Protein AF-A0A9X0TLY1-F1 (afdb_monomer_lite)

Radius of gyration: 18.21 Å; chains: 1; bounding box: 38×37×48 Å

Organism: NCBI:txid74706

Foldseek 3Di:
DQFDQCVVPACVDPCNVQQPDDADPVNVVVDDPQVVLDGDDPPPDDFFWDKDFAAKDQLLVLVVLVCVLQVDDDDPVVVVVVVPDPSRGDMGGQKIWIAGSRRHTPLVGIDGDVRVVCSVQCNPPNNVSDDPVSVVVVSVVVSVVVD

InterPro domains:
  IPR006530 YD repeat [TIGR01643] (4-31)

Structure (mmCIF, N/CA/C/O backbone):
data_AF-A0A9X0TLY1-F1
#
_entry.id   AF-A0A9X0TLY1-F1
#
loop_
_atom_site.group_PDB
_atom_site.id
_atom_site.type_symbol
_atom_site.label_atom_id
_atom_site.label_alt_id
_atom_site.label_comp_id
_atom_site.label_asym_id
_atom_site.label_entity_id
_atom_site.label_seq_id
_atom_site.pdbx_PDB_ins_code
_atom_site.Cartn_x
_atom_site.Cartn_y
_atom_site.Cartn_z
_atom_site.occupancy
_atom_site.B_iso_or_equiv
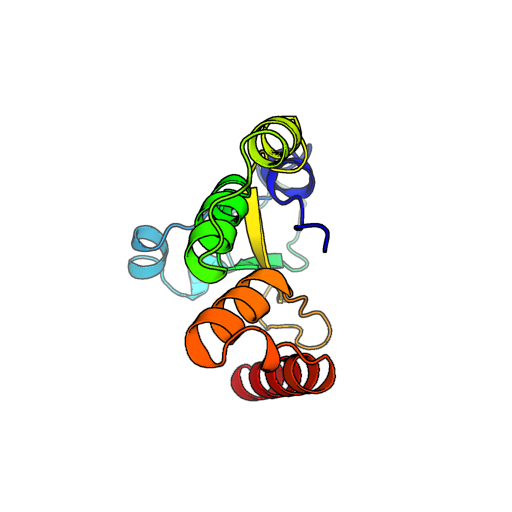_atom_site.auth_seq_id
_atom_site.auth_comp_id
_atom_site.auth_asym_id
_atom_site.auth_atom_id
_atom_site.pdbx_PDB_model_num
ATOM 1 N N . PHE A 1 1 ? -0.391 6.648 -15.771 1.00 58.59 1 PHE A N 1
ATOM 2 C CA . PHE A 1 1 ? -0.671 6.094 -14.432 1.00 58.59 1 PHE A CA 1
ATOM 3 C C . PHE A 1 1 ? -0.516 7.221 -13.434 1.00 58.59 1 PHE A C 1
ATOM 5 O O . PHE A 1 1 ? 0.472 7.932 -13.539 1.00 58.59 1 PHE A O 1
ATOM 12 N N . ILE A 1 2 ? -1.471 7.398 -12.522 1.00 67.62 2 ILE A N 1
ATOM 13 C CA . ILE A 1 2 ? -1.371 8.385 -11.442 1.00 67.62 2 ILE A CA 1
ATOM 14 C C . ILE A 1 2 ? -1.138 7.585 -10.153 1.00 67.62 2 ILE A C 1
ATOM 16 O O . ILE A 1 2 ? -2.020 6.799 -9.795 1.00 67.62 2 ILE A O 1
ATOM 20 N N . PRO A 1 3 ? 0.035 7.697 -9.498 1.00 81.62 3 PRO A N 1
ATOM 21 C CA . PRO A 1 3 ? 0.267 7.063 -8.204 1.00 81.62 3 PRO A CA 1
ATOM 22 C C . PRO A 1 3 ? -0.800 7.482 -7.196 1.00 81.62 3 PRO A C 1
ATOM 24 O O . PRO A 1 3 ? -1.194 8.647 -7.159 1.00 81.62 3 PRO A O 1
ATOM 27 N N . TYR A 1 4 ? -1.258 6.544 -6.365 1.00 88.06 4 TYR A N 1
ATOM 28 C CA . TYR A 1 4 ? -2.189 6.882 -5.293 1.00 88.06 4 TYR A CA 1
ATOM 29 C C . TYR A 1 4 ? -1.517 7.867 -4.335 1.00 88.06 4 TYR A C 1
ATOM 31 O O . TYR A 1 4 ? -0.400 7.614 -3.874 1.00 88.06 4 TYR A O 1
ATOM 39 N N . ASP A 1 5 ? -2.175 8.985 -4.053 1.00 90.56 5 ASP A N 1
ATOM 40 C CA . ASP A 1 5 ? -1.630 10.018 -3.182 1.00 90.56 5 ASP A CA 1
ATOM 41 C C . ASP A 1 5 ? -1.859 9.669 -1.707 1.00 90.56 5 ASP A C 1
ATOM 43 O O . ASP A 1 5 ? -2.741 10.212 -1.046 1.00 90.56 5 ASP A O 1
ATOM 47 N N . LEU A 1 6 ? -1.080 8.708 -1.203 1.00 94.00 6 LEU A N 1
ATOM 48 C CA . LEU A 1 6 ? -1.198 8.229 0.174 1.00 94.00 6 LEU A CA 1
ATOM 49 C C . LEU A 1 6 ? -0.922 9.355 1.178 1.00 94.00 6 LEU A C 1
ATOM 51 O O . LEU A 1 6 ? -1.596 9.437 2.205 1.00 94.00 6 LEU A O 1
ATOM 55 N N . GLN A 1 7 ? 0.046 10.221 0.866 1.00 94.00 7 GLN A N 1
ATOM 56 C CA . GLN A 1 7 ? 0.417 11.357 1.706 1.00 94.00 7 GLN A CA 1
ATOM 57 C C . GLN A 1 7 ? -0.780 12.281 1.956 1.00 94.00 7 GLN A C 1
ATOM 59 O O . GLN A 1 7 ? -1.252 12.367 3.089 1.00 94.00 7 GLN A O 1
ATOM 64 N N . GLY A 1 8 ? -1.316 12.907 0.905 1.00 92.50 8 GLY A N 1
ATOM 65 C CA . GLY A 1 8 ? -2.391 13.887 1.042 1.00 92.50 8 GLY A CA 1
ATOM 66 C C . GLY A 1 8 ? -3.742 13.273 1.414 1.00 92.50 8 GLY A C 1
ATOM 67 O O . GLY A 1 8 ? -4.496 13.852 2.197 1.00 92.50 8 GLY A O 1
ATOM 68 N N . GLN A 1 9 ? -4.072 12.086 0.887 1.00 92.31 9 GLN A N 1
ATOM 69 C CA . GLN A 1 9 ? -5.404 11.497 1.092 1.00 92.31 9 GLN A CA 1
ATOM 70 C C . GLN A 1 9 ? -5.564 10.773 2.429 1.00 92.31 9 GLN A C 1
ATOM 72 O O . GLN A 1 9 ? -6.684 10.685 2.932 1.00 92.31 9 GLN A O 1
ATOM 77 N N . VAL A 1 10 ? -4.479 10.239 2.997 1.00 94.81 10 VAL A N 1
ATOM 78 C CA . VAL A 1 10 ? -4.545 9.388 4.196 1.00 94.81 10 VAL A CA 1
ATOM 79 C C . VAL A 1 10 ? -3.736 9.991 5.331 1.00 94.81 10 VAL A C 1
ATOM 81 O O . VAL A 1 10 ? -4.296 10.281 6.390 1.00 94.81 10 VAL A O 1
ATOM 84 N N . LEU A 1 11 ? -2.436 10.201 5.112 1.00 93.94 11 LEU A N 1
ATOM 85 C CA . LEU A 1 11 ? -1.502 10.585 6.176 1.00 93.94 11 LEU A CA 1
ATOM 86 C C . LEU A 1 11 ? -1.707 12.021 6.668 1.00 93.94 11 LEU A C 1
ATOM 88 O O . LEU A 1 11 ? -1.468 12.294 7.839 1.00 93.94 11 LEU A O 1
ATOM 92 N N . GLU A 1 12 ? -2.182 12.913 5.803 1.00 94.44 12 GLU A N 1
ATOM 93 C CA . GLU A 1 12 ? -2.474 14.320 6.118 1.00 94.44 12 GLU A CA 1
ATOM 94 C C . GLU A 1 12 ? -3.979 14.597 6.260 1.00 94.44 12 GLU A C 1
ATOM 96 O O . GLU A 1 12 ? -4.420 15.747 6.342 1.00 94.44 12 GLU A O 1
ATOM 101 N N . SER A 1 13 ? -4.798 13.542 6.298 1.00 93.12 13 SER A N 1
ATOM 102 C CA . SER A 1 13 ? -6.235 13.688 6.508 1.00 93.12 13 SER A CA 1
ATOM 103 C C . SER A 1 13 ? -6.535 14.291 7.889 1.00 93.12 13 SER A C 1
ATOM 105 O O . SER A 1 13 ? -5.793 14.110 8.852 1.00 93.12 13 SER A O 1
ATOM 107 N N . LYS A 1 14 ? -7.669 14.993 8.018 1.00 89.94 14 LYS A N 1
ATOM 108 C CA . LYS A 1 14 ? -8.057 15.694 9.263 1.00 89.94 14 LYS A CA 1
ATOM 109 C C . LYS A 1 14 ? -8.101 14.798 10.506 1.00 89.94 14 LYS A C 1
ATOM 111 O O . LYS A 1 14 ? -7.974 15.297 11.617 1.00 89.94 14 LYS A O 1
ATOM 116 N N . ASP A 1 15 ? -8.335 13.506 10.310 1.00 89.19 15 ASP A N 1
ATOM 117 C CA . ASP A 1 15 ? -8.479 12.508 11.365 1.00 89.19 15 ASP A CA 1
ATOM 118 C C . ASP A 1 15 ? -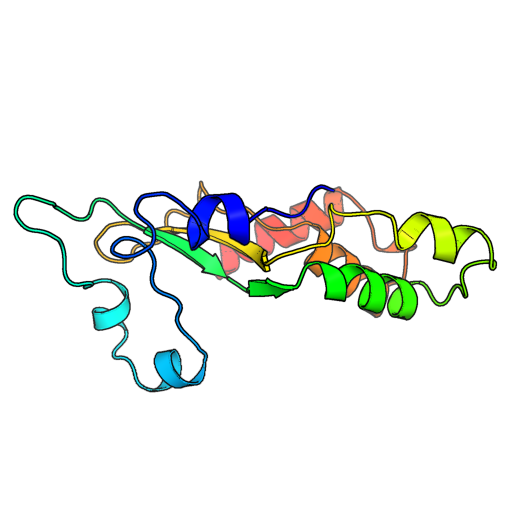7.243 11.597 11.490 1.00 89.19 15 ASP A C 1
ATOM 120 O O . ASP A 1 15 ? -7.272 10.635 12.266 1.00 89.19 15 ASP A O 1
ATOM 124 N N . ALA A 1 16 ? -6.165 11.864 10.740 1.00 90.62 16 ALA A N 1
ATOM 125 C CA . ALA A 1 16 ? -5.008 10.976 10.636 1.00 90.62 16 ALA A CA 1
ATOM 126 C C . ALA A 1 16 ? -4.386 10.645 12.000 1.00 90.62 16 ALA A C 1
ATOM 128 O O . ALA A 1 16 ? -4.082 9.483 12.261 1.00 90.62 16 ALA A O 1
ATOM 129 N N . ASP A 1 17 ? -4.311 11.626 12.903 1.00 88.62 17 ASP A N 1
ATOM 130 C CA . ASP A 1 17 ? -3.704 11.493 14.235 1.00 88.62 17 ASP A CA 1
ATOM 131 C C . ASP A 1 17 ? -4.236 10.310 15.059 1.00 88.62 17 ASP A C 1
ATOM 133 O O . ASP A 1 17 ? -3.502 9.726 15.855 1.00 88.62 17 ASP A O 1
ATOM 137 N N . TRP A 1 18 ? -5.516 9.957 14.898 1.00 87.94 18 TRP A N 1
ATOM 138 C CA . TRP A 1 18 ? -6.140 8.858 15.643 1.00 87.94 18 TRP A CA 1
ATOM 139 C C . TRP A 1 18 ? -6.601 7.700 14.752 1.00 87.94 18 TRP A C 1
ATOM 141 O O . TRP A 1 18 ? -6.801 6.595 15.258 1.00 87.94 18 TRP A O 1
ATOM 151 N N . SER A 1 19 ? -6.812 7.937 13.453 1.00 90.31 19 SER A N 1
ATOM 152 C CA . SER A 1 19 ? -7.366 6.941 12.523 1.00 90.31 19 SER A CA 1
ATOM 153 C C . SER A 1 19 ? -6.314 6.233 11.669 1.00 90.31 19 SER A C 1
ATOM 155 O O . SER A 1 19 ? -6.620 5.202 11.070 1.00 90.31 19 SER A O 1
ATOM 157 N N . VAL A 1 20 ? -5.073 6.729 11.648 1.00 93.56 20 VAL A N 1
ATOM 158 C CA . VAL A 1 20 ? -3.977 6.153 10.865 1.00 93.56 20 VAL A CA 1
ATOM 159 C C . VAL A 1 20 ? -2.919 5.565 11.791 1.00 93.56 20 VAL A C 1
ATOM 161 O O . VAL A 1 20 ? -2.477 6.178 12.759 1.00 93.56 20 VAL A O 1
ATOM 164 N N . ARG A 1 21 ? -2.470 4.352 11.464 1.00 91.81 21 ARG A N 1
ATOM 165 C CA . ARG A 1 21 ? -1.329 3.700 12.110 1.00 91.81 21 ARG A CA 1
ATOM 166 C C . ARG A 1 21 ? -0.328 3.283 11.048 1.00 91.81 21 ARG A C 1
ATOM 168 O O . ARG A 1 21 ? -0.650 2.479 10.180 1.00 91.81 21 ARG A O 1
ATOM 175 N N . GLN A 1 22 ? 0.896 3.786 11.154 1.00 91.88 22 GLN A N 1
ATOM 176 C CA . GLN A 1 22 ? 2.009 3.287 10.355 1.00 91.88 22 GLN A CA 1
ATOM 177 C C . GLN A 1 22 ? 2.699 2.154 11.109 1.00 91.88 22 GLN A C 1
ATOM 179 O O . GLN A 1 22 ? 2.995 2.282 12.298 1.00 91.88 22 GLN A O 1
ATOM 184 N N . LEU A 1 23 ? 2.929 1.043 10.413 1.00 91.75 23 LEU A N 1
ATOM 185 C CA . LEU A 1 23 ? 3.608 -0.127 10.954 1.00 91.75 23 LEU A CA 1
ATOM 186 C C . LEU A 1 23 ? 4.864 -0.390 10.132 1.00 91.75 23 LEU A C 1
ATOM 188 O O . LEU A 1 23 ? 4.787 -0.721 8.949 1.00 91.75 23 LEU A O 1
ATOM 192 N N . SER A 1 24 ? 6.025 -0.238 10.761 1.00 90.88 24 SER A N 1
ATOM 193 C CA . SER A 1 24 ? 7.294 -0.653 10.176 1.00 90.88 24 SER A CA 1
ATOM 194 C C . SER A 1 24 ? 7.453 -2.171 10.253 1.00 90.88 24 SER A C 1
ATOM 196 O O . SER A 1 24 ? 6.779 -2.856 11.027 1.00 90.88 24 SER A O 1
ATOM 198 N N . ARG A 1 25 ? 8.401 -2.706 9.481 1.00 90.44 25 ARG A N 1
ATOM 199 C CA . ARG A 1 25 ? 8.763 -4.126 9.532 1.00 90.44 25 ARG A CA 1
ATOM 200 C C . ARG A 1 25 ? 9.093 -4.587 10.956 1.00 90.44 25 ARG A C 1
ATOM 202 O O . ARG A 1 25 ? 8.534 -5.576 11.414 1.00 90.44 25 ARG A O 1
ATOM 209 N N . ASP A 1 26 ? 9.933 -3.841 11.667 1.00 92.56 26 ASP A N 1
ATOM 210 C CA . ASP A 1 26 ? 10.346 -4.180 13.034 1.00 92.56 26 ASP A CA 1
ATOM 211 C C . ASP A 1 26 ? 9.164 -4.208 14.014 1.00 92.56 26 ASP A C 1
ATOM 213 O O . ASP A 1 26 ? 9.169 -4.971 14.979 1.00 92.56 26 ASP A O 1
ATOM 217 N N . GLN A 1 27 ? 8.151 -3.364 13.790 1.00 91.56 27 GLN A N 1
ATOM 218 C CA . GLN A 1 27 ? 6.923 -3.376 14.585 1.00 91.56 27 GLN A CA 1
ATOM 219 C C . GLN A 1 27 ? 6.070 -4.600 14.247 1.00 91.56 27 GLN A C 1
ATOM 221 O O . GLN A 1 27 ? 5.606 -5.274 15.161 1.00 91.56 27 GLN A O 1
ATOM 226 N N . LEU A 1 28 ? 5.904 -4.921 12.960 1.00 90.44 28 LEU A N 1
ATOM 227 C CA . LEU A 1 28 ? 5.166 -6.107 12.514 1.00 90.44 28 LEU A CA 1
ATOM 228 C C . LEU A 1 28 ? 5.784 -7.410 13.037 1.00 90.44 28 LEU A C 1
ATOM 230 O O . LEU A 1 28 ? 5.051 -8.315 13.410 1.00 90.44 28 LEU A O 1
ATOM 234 N N . GLU A 1 29 ? 7.113 -7.493 13.120 1.00 92.62 29 GLU A N 1
ATOM 235 C CA . GLU A 1 29 ? 7.820 -8.673 13.644 1.00 92.62 29 GLU A CA 1
ATOM 236 C C . GLU A 1 29 ? 7.628 -8.879 15.159 1.00 92.62 29 GLU A C 1
ATOM 238 O O . GLU A 1 29 ? 7.853 -9.977 15.666 1.00 92.62 29 GLU A O 1
ATOM 243 N N . ARG A 1 30 ? 7.223 -7.835 15.893 1.00 91.75 30 ARG A N 1
ATOM 244 C CA . ARG A 1 30 ? 7.051 -7.866 17.357 1.00 91.75 30 ARG A CA 1
ATOM 245 C C . ARG A 1 30 ? 5.593 -7.877 17.805 1.00 91.75 30 ARG A C 1
ATOM 247 O O . ARG A 1 30 ? 5.332 -8.176 18.968 1.00 91.75 30 ARG A O 1
ATOM 254 N N . LEU A 1 31 ? 4.669 -7.490 16.931 1.00 89.62 31 LEU A N 1
ATOM 255 C CA . LEU A 1 31 ? 3.244 -7.417 17.234 1.00 89.62 31 LEU A CA 1
ATOM 256 C C . LEU A 1 31 ? 2.610 -8.808 17.202 1.00 89.62 31 LEU A C 1
ATOM 258 O O . LEU A 1 31 ? 2.895 -9.611 16.314 1.00 89.62 31 LEU A O 1
ATOM 262 N N . ASP A 1 32 ? 1.690 -9.069 18.132 1.00 89.62 32 ASP A N 1
ATOM 263 C CA . ASP A 1 32 ? 0.764 -10.184 17.962 1.00 89.62 32 ASP A CA 1
ATOM 264 C C . ASP A 1 32 ? -0.177 -9.848 16.787 1.00 89.62 32 ASP A C 1
ATOM 266 O O . ASP A 1 32 ? -0.691 -8.724 16.719 1.00 89.62 32 ASP A O 1
ATOM 270 N N . PRO A 1 33 ? -0.441 -10.783 15.856 1.00 85.00 33 PRO A N 1
ATOM 271 C CA . PRO A 1 33 ? -1.383 -10.567 14.760 1.00 85.00 33 PRO A CA 1
ATOM 272 C C . PRO A 1 33 ? -2.753 -10.014 15.189 1.00 85.00 33 PRO A C 1
ATOM 274 O O . PRO A 1 33 ? -3.391 -9.298 14.420 1.00 85.00 33 PRO A O 1
ATOM 277 N N . LYS A 1 34 ? -3.215 -10.304 16.411 1.00 83.69 34 LYS A N 1
ATOM 278 C CA . LYS A 1 34 ? -4.483 -9.777 16.948 1.00 83.69 34 LYS A CA 1
ATOM 279 C C . LYS A 1 34 ? -4.438 -8.275 17.249 1.00 83.69 34 LYS A C 1
ATOM 281 O O . LYS A 1 34 ? -5.467 -7.599 17.155 1.00 83.69 34 LYS A O 1
ATOM 286 N N . ASP A 1 35 ? -3.263 -7.741 17.565 1.00 87.88 35 ASP A N 1
ATOM 287 C CA . ASP A 1 35 ? -3.072 -6.331 17.923 1.00 87.88 35 ASP A CA 1
ATOM 288 C C . ASP A 1 35 ? -3.050 -5.407 16.692 1.00 87.88 35 ASP A C 1
ATOM 290 O O . ASP A 1 35 ? -3.236 -4.186 16.810 1.00 87.88 35 ASP A O 1
ATOM 294 N N . LEU A 1 36 ? -2.868 -5.970 15.489 1.00 86.25 36 LEU A N 1
ATOM 295 C CA . LEU A 1 36 ? -3.036 -5.222 14.239 1.00 86.25 36 LEU A CA 1
ATOM 296 C C . LEU A 1 36 ? -4.455 -4.656 14.123 1.00 86.25 36 LEU A C 1
ATOM 298 O O . LEU A 1 36 ? -4.623 -3.490 13.770 1.00 86.25 36 LEU A O 1
ATOM 302 N N . TRP A 1 37 ? -5.454 -5.458 14.487 1.00 87.44 37 TRP A N 1
ATOM 303 C CA . TRP A 1 37 ? -6.873 -5.156 14.269 1.00 87.44 37 TRP A CA 1
ATOM 304 C C . TRP A 1 37 ? -7.574 -4.564 15.495 1.00 87.44 37 TRP A C 1
ATOM 306 O O . TRP A 1 37 ? -8.767 -4.283 15.451 1.00 87.44 37 TRP A O 1
ATOM 316 N N . SER A 1 38 ? -6.833 -4.334 16.582 1.00 87.06 38 SER A N 1
ATOM 317 C CA . SER A 1 38 ? -7.381 -3.872 17.864 1.00 87.06 38 SER A CA 1
ATOM 318 C C . SER A 1 38 ? -6.816 -2.505 18.289 1.00 87.06 38 SER A C 1
ATOM 320 O O . SER A 1 38 ? -6.232 -2.397 19.370 1.00 87.06 38 SER A O 1
ATOM 322 N N . PRO A 1 39 ? -6.918 -1.438 17.465 1.00 87.31 39 PRO A N 1
ATOM 323 C CA . PRO A 1 39 ? -6.420 -0.124 17.854 1.00 87.31 39 PRO A CA 1
ATOM 324 C C . PRO A 1 39 ? -7.265 0.486 18.987 1.00 87.31 39 PRO A C 1
ATOM 326 O O . PRO A 1 39 ? -8.466 0.213 19.089 1.00 87.31 39 PRO A O 1
ATOM 329 N N . PRO A 1 40 ? -6.681 1.371 19.812 1.00 85.38 40 PRO A N 1
ATOM 330 C CA . PRO A 1 40 ? -7.463 2.182 20.735 1.00 85.38 40 PRO A CA 1
ATOM 331 C C . PRO A 1 40 ? -8.417 3.093 19.950 1.00 85.38 40 PRO A C 1
ATOM 333 O O . PRO A 1 40 ? -7.999 3.802 19.037 1.00 85.38 40 PRO A O 1
ATOM 336 N N . LEU A 1 41 ? -9.703 3.084 20.309 1.00 87.06 41 LEU A N 1
ATOM 337 C CA . LEU A 1 41 ? -10.730 3.903 19.662 1.00 87.06 41 LEU A CA 1
ATOM 338 C C . LEU A 1 41 ? -11.137 5.086 20.552 1.00 87.06 41 LEU A C 1
ATOM 340 O O . LEU A 1 41 ? -11.254 4.918 21.770 1.00 87.06 41 LEU A O 1
ATOM 344 N N . PRO A 1 42 ? -11.430 6.264 19.971 1.00 89.06 42 PRO A N 1
ATOM 345 C CA . PRO A 1 42 ? -12.027 7.370 20.710 1.00 89.06 42 PRO A CA 1
ATOM 346 C C . PRO A 1 42 ? -13.372 6.990 21.343 1.00 89.06 42 PRO A C 1
ATOM 348 O O . PRO A 1 42 ? -14.114 6.154 20.819 1.00 89.06 42 PRO A O 1
ATOM 351 N N . PHE A 1 43 ? -13.716 7.646 22.455 1.00 89.69 43 PHE A N 1
ATOM 352 C CA . PHE A 1 43 ? -14.964 7.381 23.171 1.00 89.69 43 PHE A CA 1
ATOM 353 C C . PHE A 1 43 ? -16.190 7.503 22.253 1.00 89.69 43 PHE A C 1
ATOM 355 O O . PHE A 1 43 ? -16.324 8.457 21.487 1.00 89.69 43 PHE A O 1
ATOM 362 N N . GLY A 1 44 ? -17.092 6.524 22.341 1.00 91.31 44 GLY A N 1
ATOM 363 C CA . GLY A 1 44 ? -18.324 6.487 21.552 1.00 91.31 44 GLY A CA 1
ATOM 364 C C . GLY A 1 44 ? -18.145 6.073 20.087 1.00 91.31 44 GLY A C 1
ATOM 365 O O . GLY A 1 44 ? -19.137 6.023 19.363 1.00 91.31 44 GLY A O 1
ATOM 366 N N . ARG A 1 45 ? -16.925 5.745 19.637 1.00 89.88 45 ARG A N 1
ATOM 367 C CA . ARG A 1 45 ? -16.682 5.209 18.291 1.00 89.88 45 ARG A CA 1
ATOM 368 C C . ARG A 1 45 ? -16.574 3.688 18.300 1.00 89.88 45 ARG A C 1
ATOM 370 O O . ARG A 1 45 ? -16.150 3.073 19.275 1.00 89.88 45 ARG A O 1
ATOM 377 N N . ARG A 1 46 ? -16.958 3.086 17.175 1.00 90.69 46 ARG A N 1
ATOM 378 C CA . ARG A 1 46 ? -16.781 1.663 16.885 1.00 90.69 46 ARG A CA 1
ATOM 379 C C . ARG A 1 46 ? -16.021 1.529 15.575 1.00 90.69 46 ARG A C 1
ATOM 381 O O . ARG A 1 46 ? -16.306 2.250 14.623 1.00 90.69 46 ARG A O 1
ATOM 388 N N . LEU A 1 47 ? -15.091 0.589 15.541 1.00 91.12 47 LEU A N 1
ATOM 389 C CA . LEU A 1 47 ? -14.388 0.194 14.335 1.00 91.12 47 LEU A CA 1
ATOM 390 C C . LEU A 1 47 ? -15.353 -0.507 13.367 1.00 91.12 47 LEU A C 1
ATOM 392 O O . LEU A 1 47 ? -16.052 -1.440 13.757 1.00 91.12 47 LEU A O 1
ATOM 396 N N . SER A 1 48 ? -15.400 -0.048 12.119 1.00 91.69 48 SER A N 1
ATOM 397 C CA . SER A 1 48 ? -16.185 -0.671 11.042 1.00 91.69 48 SER A CA 1
ATOM 398 C C . SER A 1 48 ? -15.326 -1.476 10.064 1.00 91.69 48 SER A C 1
ATOM 400 O O . SER A 1 48 ? -15.857 -2.304 9.329 1.00 91.69 48 SER A O 1
ATOM 402 N N . GLY A 1 49 ? -14.015 -1.245 10.062 1.00 92.94 49 GLY A N 1
ATOM 403 C CA . GLY A 1 49 ? -13.051 -1.876 9.173 1.00 92.94 49 GLY A CA 1
ATOM 404 C C . GLY A 1 49 ? -11.799 -1.024 9.023 1.00 92.94 49 GLY A C 1
ATOM 405 O O . GLY A 1 49 ? -11.646 -0.009 9.706 1.00 92.94 49 GLY A O 1
ATOM 406 N N . PHE A 1 50 ? -10.929 -1.444 8.113 1.00 93.00 50 PHE A N 1
ATOM 407 C CA . PHE A 1 50 ? -9.658 -0.798 7.818 1.00 93.00 50 PHE A CA 1
ATOM 408 C C . PHE A 1 50 ? -9.431 -0.726 6.320 1.00 93.00 50 PHE A C 1
ATOM 410 O O . PHE A 1 50 ? -9.690 -1.699 5.612 1.00 93.00 50 PHE A O 1
ATOM 417 N N . ASP A 1 51 ? -8.847 0.378 5.875 1.00 94.31 51 ASP A N 1
ATOM 418 C CA . ASP A 1 51 ? -8.160 0.435 4.595 1.00 94.31 51 ASP A CA 1
ATOM 419 C C . ASP A 1 51 ? -6.670 0.183 4.870 1.00 94.31 51 ASP A C 1
ATOM 421 O O . ASP A 1 51 ? -6.025 0.894 5.645 1.00 94.31 51 ASP A O 1
ATOM 425 N N . VAL A 1 52 ? -6.142 -0.899 4.305 1.00 93.69 52 VAL A N 1
ATOM 426 C CA . VAL A 1 52 ? -4.771 -1.364 4.515 1.00 93.69 52 VAL A CA 1
ATOM 427 C C . VAL A 1 52 ? -3.956 -1.029 3.277 1.00 93.69 52 VAL A C 1
ATOM 429 O O . VAL A 1 52 ? -4.265 -1.485 2.177 1.00 93.69 52 VAL A O 1
ATOM 432 N N . TYR A 1 53 ? -2.891 -0.256 3.468 1.00 94.62 53 TYR A N 1
ATOM 433 C CA . TYR A 1 53 ? -1.987 0.173 2.406 1.00 94.62 53 TYR A CA 1
ATOM 434 C C . TYR A 1 53 ? -0.660 -0.576 2.530 1.00 94.62 53 TYR A C 1
ATOM 436 O O . TYR A 1 53 ? 0.001 -0.524 3.566 1.00 94.62 53 TYR A O 1
ATOM 444 N N . LEU A 1 54 ? -0.274 -1.293 1.475 1.00 92.38 54 LEU A N 1
ATOM 445 C CA . LEU A 1 54 ? 0.909 -2.150 1.448 1.00 92.38 54 LEU A CA 1
ATOM 446 C C . LEU A 1 54 ? 1.964 -1.621 0.482 1.00 92.38 54 LEU A C 1
ATOM 448 O O . LEU A 1 54 ? 1.647 -1.050 -0.563 1.00 92.38 54 LEU A O 1
ATOM 452 N N . GLY A 1 55 ? 3.232 -1.873 0.819 1.00 91.19 55 GLY A N 1
ATOM 453 C CA . GLY A 1 55 ? 4.373 -1.451 0.010 1.00 91.19 55 GLY A CA 1
ATOM 454 C C . GLY A 1 55 ? 4.400 0.063 -0.141 1.00 91.19 55 GLY A C 1
ATOM 455 O O . GLY A 1 55 ? 4.251 0.562 -1.250 1.00 91.19 55 GLY A O 1
ATOM 456 N N . ILE A 1 56 ? 4.503 0.775 0.981 1.00 93.12 56 ILE A N 1
ATOM 457 C CA . ILE A 1 56 ? 4.594 2.236 1.004 1.00 93.12 56 ILE A CA 1
ATOM 458 C C . ILE A 1 56 ? 5.992 2.648 0.539 1.00 93.12 56 ILE A C 1
ATOM 460 O O . ILE A 1 56 ? 6.987 2.110 1.028 1.00 93.12 56 ILE A O 1
ATOM 464 N N . PHE A 1 57 ? 6.070 3.590 -0.396 1.00 90.94 57 PHE A N 1
ATOM 465 C CA . PHE A 1 57 ? 7.333 4.142 -0.885 1.00 90.94 57 PHE A CA 1
ATOM 466 C C . PHE A 1 57 ? 7.159 5.593 -1.344 1.00 90.94 57 PHE A C 1
ATOM 468 O O . PHE A 1 57 ? 6.042 6.064 -1.561 1.00 90.94 57 PHE A O 1
ATOM 475 N N . ASP A 1 58 ? 8.280 6.295 -1.474 1.00 91.25 58 ASP A N 1
ATOM 476 C CA . ASP A 1 58 ? 8.323 7.672 -1.965 1.00 91.25 58 ASP A CA 1
ATOM 477 C C . ASP A 1 58 ? 8.165 7.698 -3.492 1.00 91.25 58 ASP A C 1
ATOM 479 O O . ASP A 1 58 ? 8.878 6.975 -4.198 1.00 91.25 58 ASP A O 1
ATOM 483 N N . LYS A 1 59 ? 7.239 8.517 -4.009 1.00 88.25 59 LYS A N 1
ATOM 484 C CA . LYS A 1 59 ? 6.993 8.652 -5.453 1.00 88.25 59 LYS A CA 1
ATOM 485 C C . LYS A 1 59 ? 8.259 9.056 -6.220 1.00 88.25 59 LYS A C 1
ATOM 487 O O . LYS A 1 59 ? 8.417 8.597 -7.352 1.00 88.25 59 LYS A O 1
ATOM 492 N N . ALA A 1 60 ? 9.188 9.796 -5.612 1.00 85.44 60 ALA A N 1
ATOM 493 C CA . ALA A 1 60 ? 10.460 10.172 -6.229 1.00 85.44 60 ALA A CA 1
ATOM 494 C C . ALA A 1 60 ? 11.297 8.946 -6.637 1.00 85.44 60 ALA A C 1
ATOM 496 O O . ALA A 1 60 ? 11.965 8.961 -7.671 1.00 85.44 60 ALA A O 1
ATOM 497 N N . GLN A 1 61 ? 11.183 7.824 -5.912 1.00 85.44 61 GLN A N 1
ATOM 498 C CA . GLN A 1 61 ? 11.878 6.581 -6.275 1.00 85.44 61 GLN A CA 1
ATOM 499 C C . GLN A 1 61 ? 11.409 6.012 -7.621 1.00 85.44 61 GLN A C 1
ATOM 501 O O . GLN A 1 61 ? 12.142 5.249 -8.252 1.00 85.44 61 GLN A O 1
ATOM 506 N N . LEU A 1 62 ? 10.205 6.363 -8.090 1.00 82.06 62 LEU A N 1
ATOM 507 C CA . LEU A 1 62 ? 9.712 5.906 -9.388 1.00 82.06 62 LEU A CA 1
ATOM 508 C C . LEU A 1 62 ? 10.530 6.475 -10.538 1.00 82.06 62 LEU A C 1
ATOM 510 O O . LEU A 1 62 ? 10.785 5.736 -11.486 1.00 82.06 62 LEU A O 1
ATOM 514 N N . ALA A 1 63 ? 10.951 7.740 -10.457 1.00 78.69 63 ALA A N 1
ATOM 515 C CA . ALA A 1 63 ? 11.788 8.357 -11.482 1.00 78.69 63 ALA A CA 1
ATOM 516 C C . ALA A 1 63 ? 13.116 7.597 -11.606 1.00 78.69 63 ALA A C 1
ATOM 518 O O . ALA A 1 63 ? 13.434 7.072 -12.676 1.00 78.69 63 ALA A O 1
ATOM 519 N N . ASP A 1 64 ? 13.805 7.419 -10.479 1.00 79.69 64 ASP A N 1
ATOM 520 C CA . ASP A 1 64 ? 15.083 6.715 -10.404 1.00 79.69 64 ASP A CA 1
ATOM 521 C C . ASP A 1 64 ? 15.009 5.274 -10.917 1.00 79.69 64 ASP A C 1
ATOM 523 O O . ASP A 1 64 ? 15.894 4.804 -11.638 1.00 79.69 64 ASP A O 1
ATOM 527 N N . ILE A 1 65 ? 13.982 4.525 -10.500 1.00 80.38 65 ILE A N 1
ATOM 528 C CA . ILE A 1 65 ? 13.830 3.121 -10.893 1.00 80.38 65 ILE A CA 1
ATOM 529 C C . ILE A 1 65 ? 13.463 3.034 -12.372 1.00 80.38 65 ILE A C 1
ATOM 531 O O . ILE A 1 65 ? 14.014 2.192 -13.078 1.00 80.38 65 ILE A O 1
ATOM 535 N N . THR A 1 66 ? 12.576 3.904 -12.856 1.00 79.62 66 THR A N 1
ATOM 536 C CA . THR A 1 66 ? 12.182 3.931 -14.269 1.00 79.62 66 THR A CA 1
ATOM 537 C C . THR A 1 66 ? 13.393 4.203 -15.154 1.00 79.62 66 THR A C 1
ATOM 539 O O . THR A 1 66 ? 13.631 3.444 -16.089 1.00 79.62 66 THR A O 1
ATOM 542 N N . GLN A 1 67 ? 14.226 5.187 -14.805 1.00 79.25 67 GLN A N 1
ATOM 543 C CA . GLN A 1 67 ? 15.456 5.484 -15.541 1.00 79.25 67 GLN A CA 1
ATOM 544 C C . GLN A 1 67 ? 16.406 4.275 -15.579 1.00 79.25 67 GLN A C 1
ATOM 546 O O . GLN A 1 67 ? 16.897 3.890 -16.640 1.00 79.25 67 GLN A O 1
ATOM 551 N N . ARG A 1 68 ? 16.622 3.615 -14.433 1.00 79.94 68 ARG A N 1
ATOM 552 C CA . ARG A 1 68 ? 17.467 2.410 -14.356 1.00 79.94 68 ARG A CA 1
ATOM 553 C C . ARG A 1 68 ? 16.928 1.251 -15.194 1.00 79.94 68 ARG A C 1
ATOM 555 O O . ARG A 1 68 ? 17.710 0.508 -15.776 1.00 79.94 68 ARG A O 1
ATOM 562 N N . VAL A 1 69 ? 15.611 1.070 -15.211 1.00 76.31 69 VAL A N 1
ATOM 563 C CA . VAL A 1 69 ? 14.940 -0.058 -15.869 1.00 76.31 69 VAL A CA 1
ATOM 564 C C . VAL A 1 69 ? 14.827 0.145 -17.383 1.00 76.31 69 VAL A C 1
ATOM 566 O O . VAL A 1 69 ? 14.891 -0.835 -18.123 1.00 76.31 69 VAL A O 1
ATOM 569 N N . LEU A 1 70 ? 14.688 1.388 -17.850 1.00 75.06 70 LEU A N 1
ATOM 570 C CA . LEU A 1 70 ? 14.600 1.708 -19.277 1.00 75.06 70 LEU A CA 1
ATOM 571 C C . LEU A 1 70 ? 15.966 1.792 -19.970 1.00 75.06 70 LEU A C 1
ATOM 573 O O . LEU A 1 70 ? 16.015 1.690 -21.189 1.00 75.06 70 LEU A O 1
ATOM 577 N N . ALA A 1 71 ? 17.068 1.908 -19.219 1.00 66.06 71 ALA A N 1
ATOM 578 C CA . ALA A 1 71 ? 18.439 1.971 -19.745 1.00 66.06 71 ALA A CA 1
ATOM 579 C C . ALA A 1 71 ? 18.686 3.084 -20.792 1.00 66.06 71 ALA A C 1
ATOM 581 O O . ALA A 1 71 ? 19.699 3.060 -21.493 1.00 66.06 71 ALA A O 1
ATOM 582 N N . GLU A 1 72 ? 17.797 4.072 -20.875 1.00 58.50 72 GLU A N 1
ATOM 583 C CA . GLU A 1 72 ? 17.947 5.264 -21.703 1.00 58.50 72 GLU A CA 1
ATOM 584 C C . GLU A 1 72 ? 18.500 6.394 -20.829 1.00 58.50 72 GLU A C 1
ATOM 586 O O . GLU A 1 72 ? 17.926 6.745 -19.797 1.00 58.50 72 GLU A O 1
ATOM 591 N N . THR A 1 73 ? 19.653 6.947 -21.214 1.00 52.22 73 THR A N 1
ATOM 592 C CA . THR A 1 73 ? 20.100 8.236 -20.680 1.00 52.22 73 THR A CA 1
ATOM 593 C C . THR A 1 73 ? 19.170 9.290 -21.277 1.00 52.22 73 THR A C 1
ATOM 595 O O . THR A 1 73 ? 19.185 9.424 -22.504 1.00 52.22 73 THR A O 1
ATOM 598 N N . PRO A 1 74 ? 18.382 10.025 -20.471 1.00 55.53 74 PRO A N 1
ATOM 599 C CA . PRO A 1 74 ? 17.573 11.115 -20.995 1.00 55.53 74 PRO A CA 1
ATOM 600 C C . PRO A 1 74 ? 18.490 12.080 -21.741 1.00 55.53 74 PRO A C 1
ATOM 602 O O . PRO A 1 74 ? 19.596 12.389 -21.278 1.00 55.53 74 PRO A O 1
ATOM 605 N N . SER A 1 75 ? 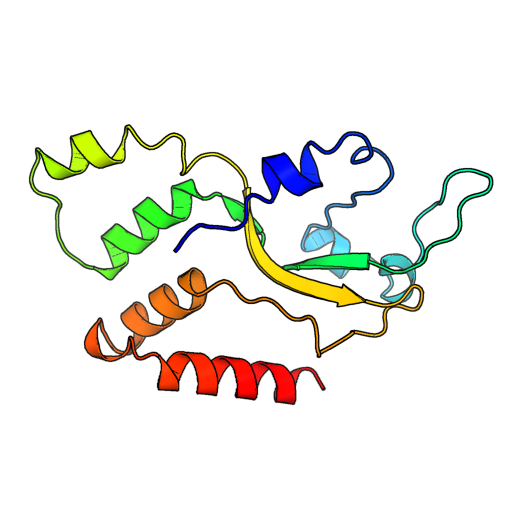18.059 12.538 -22.911 1.00 54.06 75 SER A N 1
ATOM 606 C CA . SER A 1 75 ? 18.722 13.677 -23.540 1.00 54.06 75 SER A CA 1
ATOM 607 C C . SER A 1 75 ? 18.618 14.886 -22.594 1.00 54.06 75 SER A C 1
ATOM 609 O O . SER A 1 75 ? 17.672 14.980 -21.817 1.00 54.06 75 SER A O 1
ATOM 611 N N . GLY A 1 76 ? 19.606 15.788 -22.583 1.00 52.78 76 GLY A N 1
ATOM 612 C CA . GLY A 1 76 ? 19.717 16.840 -21.551 1.00 52.78 76 GLY A CA 1
ATOM 613 C C . GLY A 1 76 ? 18.500 17.772 -21.402 1.00 52.78 76 GLY A C 1
ATOM 614 O O . GLY A 1 76 ? 18.380 18.427 -20.370 1.00 52.78 76 GLY A O 1
ATOM 615 N N . ASP A 1 77 ? 17.598 17.802 -22.388 1.00 55.09 77 ASP A N 1
ATOM 616 C CA . ASP A 1 77 ? 16.318 18.521 -22.322 1.00 55.09 77 ASP A CA 1
ATOM 617 C C . ASP A 1 77 ? 15.230 17.736 -21.556 1.00 55.09 77 ASP A C 1
ATOM 619 O O . ASP A 1 77 ? 14.458 18.329 -20.809 1.00 55.09 77 ASP A O 1
ATOM 623 N N . GLU A 1 78 ? 15.195 16.402 -21.648 1.00 55.91 78 GLU A N 1
ATOM 624 C CA . GLU A 1 78 ? 14.184 15.560 -20.981 1.00 55.91 78 GLU A CA 1
ATOM 625 C C . GLU A 1 78 ? 14.394 15.484 -19.461 1.00 55.91 78 GLU A C 1
ATOM 627 O O . GLU A 1 78 ? 13.432 15.334 -18.707 1.00 55.91 78 GLU A O 1
ATOM 632 N N . SER A 1 79 ? 15.638 15.630 -18.984 1.00 55.59 79 SER A N 1
ATOM 633 C CA . SER A 1 79 ? 15.916 15.687 -17.543 1.00 55.59 79 SER A CA 1
ATOM 634 C C . SER A 1 79 ? 15.380 16.961 -16.889 1.00 55.59 79 SER A C 1
ATOM 636 O O . SER A 1 79 ? 14.973 16.922 -15.734 1.00 55.59 79 SER A O 1
ATOM 638 N N . LEU A 1 80 ? 15.353 18.079 -17.625 1.00 49.72 80 LEU A N 1
ATOM 639 C CA . LEU A 1 80 ? 14.871 19.364 -17.110 1.00 49.72 80 LEU A CA 1
ATOM 640 C C . LEU A 1 80 ? 13.338 19.386 -16.978 1.00 49.72 80 LEU A C 1
ATOM 642 O O . LEU A 1 80 ? 12.823 19.956 -16.023 1.00 49.72 80 LEU A O 1
ATOM 646 N N . GLU A 1 81 ? 12.605 18.708 -17.870 1.00 51.41 81 GLU A N 1
ATOM 647 C CA . GLU A 1 81 ? 11.136 18.583 -17.787 1.00 51.41 81 GLU A CA 1
ATOM 648 C C . GLU A 1 81 ? 10.662 17.617 -16.682 1.00 51.41 81 GLU A C 1
ATOM 650 O O . GLU A 1 81 ? 9.516 17.684 -16.226 1.00 51.41 81 GLU A O 1
ATOM 655 N N . GLN A 1 82 ? 11.521 16.692 -16.246 1.00 53.44 82 GLN A N 1
ATOM 656 C CA . GLN A 1 82 ? 11.182 15.714 -15.211 1.00 53.44 82 GLN A CA 1
ATOM 657 C C . GLN A 1 82 ? 11.276 16.301 -13.792 1.00 53.44 82 GLN A C 1
ATOM 659 O O . GLN A 1 82 ? 10.483 15.911 -12.931 1.00 53.44 82 GLN A O 1
ATOM 664 N N . ASP A 1 83 ? 12.162 17.281 -13.583 1.00 51.31 83 ASP A N 1
ATOM 665 C CA . ASP A 1 83 ? 12.360 17.991 -12.310 1.00 51.31 83 ASP A CA 1
ATOM 666 C C . ASP A 1 83 ? 11.218 18.976 -11.974 1.00 51.31 83 ASP A C 1
ATOM 668 O O . ASP A 1 83 ? 11.026 19.330 -10.812 1.00 51.31 83 ASP A O 1
ATOM 672 N N . GLU A 1 84 ? 10.391 19.379 -12.947 1.00 47.00 84 GLU A N 1
ATOM 673 C CA . GLU A 1 84 ? 9.250 20.288 -12.719 1.00 47.00 84 GLU A CA 1
ATOM 674 C C . GLU A 1 84 ? 7.966 19.578 -12.229 1.00 47.00 84 GLU A C 1
ATOM 676 O O . GLU A 1 84 ? 6.915 20.204 -12.054 1.00 47.00 84 GLU A O 1
ATOM 681 N N . ARG A 1 85 ? 8.012 18.262 -11.968 1.00 56.66 85 ARG A N 1
ATOM 682 C CA . ARG A 1 85 ? 6.835 17.479 -11.555 1.00 56.66 85 ARG A CA 1
ATOM 683 C C . ARG A 1 85 ? 6.664 17.424 -10.037 1.00 56.66 85 ARG A C 1
ATOM 685 O O . ARG A 1 85 ? 6.974 16.416 -9.408 1.00 56.66 85 ARG A O 1
ATOM 692 N N . ALA A 1 86 ? 5.994 18.432 -9.477 1.00 52.34 86 ALA A N 1
ATOM 693 C CA . ALA A 1 86 ? 5.411 18.369 -8.126 1.00 52.34 86 ALA A CA 1
ATOM 694 C C . ALA A 1 86 ? 4.509 17.122 -7.902 1.00 52.34 86 ALA A C 1
ATOM 696 O O . ALA A 1 86 ? 4.263 16.714 -6.771 1.00 52.34 86 ALA A O 1
ATOM 697 N N . GLU A 1 87 ? 4.041 16.465 -8.974 1.00 61.03 87 GLU A N 1
ATOM 698 C CA . GLU A 1 87 ? 3.299 15.192 -8.924 1.00 61.03 87 GLU A CA 1
ATOM 699 C C . GLU A 1 87 ? 4.094 14.006 -8.338 1.00 61.03 87 GLU A C 1
ATOM 701 O O . GLU A 1 87 ? 3.486 13.008 -7.937 1.00 61.03 87 GLU A O 1
ATOM 706 N N . LEU A 1 88 ? 5.430 14.088 -8.278 1.00 68.19 88 LEU A N 1
ATOM 707 C CA . LEU A 1 88 ? 6.300 13.030 -7.748 1.00 68.19 88 LEU A CA 1
ATOM 708 C C . LEU A 1 88 ? 6.706 13.233 -6.283 1.00 68.19 88 LEU A C 1
ATOM 710 O O . LEU A 1 88 ? 7.539 12.482 -5.781 1.00 68.19 88 LEU A O 1
ATOM 714 N N . GLU A 1 89 ? 6.098 14.186 -5.579 1.00 80.00 89 GLU A N 1
ATOM 715 C CA . GLU A 1 89 ? 6.330 14.375 -4.149 1.00 80.00 89 GLU A CA 1
ATOM 716 C C . GLU A 1 89 ? 5.368 13.538 -3.286 1.00 80.00 89 GLU A C 1
ATOM 718 O O . GLU A 1 89 ? 4.194 13.302 -3.615 1.00 80.00 89 GLU A O 1
ATOM 723 N N . GLY A 1 90 ? 5.885 13.087 -2.143 1.00 89.81 90 GLY A N 1
ATOM 724 C CA . GLY A 1 90 ? 5.127 12.387 -1.112 1.00 89.81 90 GLY A CA 1
ATOM 725 C C . GLY A 1 90 ? 5.040 10.870 -1.291 1.00 89.81 90 GLY A C 1
ATOM 726 O O . GLY A 1 90 ? 5.543 10.263 -2.238 1.00 89.81 90 GLY A O 1
ATOM 727 N N . LEU A 1 91 ? 4.384 10.237 -0.322 1.00 93.06 91 LEU A N 1
ATOM 728 C CA . LEU A 1 91 ? 4.243 8.789 -0.248 1.00 93.06 91 LEU A CA 1
ATOM 729 C C . LEU A 1 91 ? 3.114 8.262 -1.143 1.00 93.06 91 LEU A C 1
ATOM 731 O O . LEU A 1 91 ? 2.061 8.881 -1.312 1.00 93.06 91 LEU A O 1
ATOM 735 N N . THR A 1 92 ? 3.331 7.063 -1.674 1.00 92.75 92 THR A N 1
ATOM 736 C CA . THR A 1 92 ? 2.338 6.235 -2.368 1.00 92.75 92 THR A CA 1
ATOM 737 C C . THR A 1 92 ? 2.404 4.792 -1.853 1.00 92.75 92 THR A C 1
ATOM 739 O O . THR A 1 92 ? 3.204 4.476 -0.972 1.00 92.75 92 THR A O 1
ATOM 742 N N . CYS A 1 93 ? 1.560 3.903 -2.376 1.00 93.19 93 CYS A N 1
ATOM 743 C CA . CYS A 1 93 ? 1.525 2.487 -2.011 1.00 93.19 93 CYS A CA 1
ATOM 744 C C . CYS A 1 93 ? 1.422 1.572 -3.239 1.00 93.19 93 CYS A C 1
ATOM 746 O O . CYS A 1 93 ? 0.860 1.937 -4.275 1.00 93.19 93 CYS A O 1
ATOM 748 N N . ALA A 1 94 ? 1.925 0.346 -3.108 1.00 91.69 94 ALA A N 1
ATOM 749 C CA . ALA A 1 94 ? 1.833 -0.680 -4.141 1.00 91.69 94 ALA A CA 1
ATOM 750 C C . ALA A 1 94 ? 0.436 -1.308 -4.231 1.00 91.69 94 ALA A C 1
ATOM 752 O O . ALA A 1 94 ? -0.003 -1.669 -5.323 1.00 91.69 94 ALA A O 1
ATOM 753 N N . ALA A 1 95 ? -0.263 -1.432 -3.106 1.00 90.81 95 ALA A N 1
ATOM 754 C CA . ALA A 1 95 ? -1.624 -1.947 -3.067 1.00 90.81 95 ALA A CA 1
ATOM 755 C C . ALA A 1 95 ? -2.420 -1.321 -1.921 1.00 90.81 95 ALA A C 1
ATOM 757 O O . ALA A 1 95 ? -1.854 -0.974 -0.883 1.00 90.81 95 ALA A O 1
ATOM 758 N N . SER A 1 96 ? -3.732 -1.233 -2.106 1.00 93.00 96 SER A N 1
ATOM 759 C CA . SER A 1 96 ? -4.700 -0.986 -1.047 1.00 93.00 96 SER A CA 1
ATOM 760 C C . SER A 1 96 ? -5.762 -2.080 -1.043 1.00 93.00 96 SER A C 1
ATOM 762 O O . SER A 1 96 ? -6.106 -2.656 -2.077 1.00 93.00 96 SER A O 1
ATOM 764 N N . LEU A 1 97 ? -6.246 -2.411 0.143 1.00 91.62 97 LEU A N 1
ATOM 765 C CA . LEU A 1 97 ? -7.235 -3.459 0.356 1.00 91.62 97 LEU A CA 1
ATOM 766 C C . LEU A 1 97 ? -8.063 -3.138 1.588 1.00 91.62 97 LEU A C 1
ATOM 768 O O . LEU A 1 97 ? -7.558 -2.539 2.537 1.00 91.62 97 LEU A O 1
ATOM 772 N N . ARG A 1 98 ? -9.323 -3.565 1.587 1.00 93.00 98 ARG A N 1
ATOM 773 C CA . ARG A 1 98 ? -10.207 -3.367 2.729 1.00 93.00 98 ARG A CA 1
ATOM 774 C C . ARG A 1 98 ? -10.250 -4.603 3.614 1.00 93.00 98 ARG A C 1
ATOM 776 O O . ARG A 1 98 ? -10.248 -5.732 3.123 1.00 93.00 98 ARG A O 1
ATOM 783 N N . ALA A 1 99 ? -10.294 -4.390 4.921 1.00 91.62 99 ALA A N 1
ATOM 784 C CA . ALA A 1 99 ? -10.493 -5.427 5.923 1.00 91.62 99 ALA A CA 1
ATOM 785 C C . ALA A 1 99 ? -11.678 -5.077 6.833 1.00 91.62 99 ALA A C 1
ATOM 787 O O . ALA A 1 99 ? -11.955 -3.903 7.090 1.00 91.62 99 ALA A O 1
ATOM 788 N N . SER A 1 100 ? -12.378 -6.092 7.340 1.00 92.31 100 SER A N 1
ATOM 789 C CA . SER A 1 100 ? -13.407 -5.911 8.369 1.00 92.31 100 SER A CA 1
ATOM 790 C C . SER A 1 100 ? -12.792 -5.503 9.714 1.00 92.31 100 SER A C 1
ATOM 792 O O . SER A 1 100 ? -11.572 -5.518 9.890 1.00 92.31 100 SER A O 1
ATOM 794 N N . ALA A 1 101 ? -13.637 -5.159 10.691 1.00 92.06 101 ALA A N 1
ATOM 795 C CA . ALA A 1 101 ? -13.190 -4.834 12.048 1.00 92.06 101 ALA A CA 1
ATOM 796 C C . ALA A 1 101 ? -12.444 -6.001 12.731 1.00 92.06 101 ALA A C 1
ATOM 798 O O . ALA A 1 101 ? -11.641 -5.784 13.631 1.00 92.06 101 ALA A O 1
ATOM 799 N N . GLU A 1 102 ? -12.684 -7.232 12.281 1.00 89.94 102 GLU A N 1
ATOM 800 C CA . GLU A 1 102 ? -12.050 -8.463 12.757 1.00 89.94 102 GLU A CA 1
ATOM 801 C C . GLU A 1 102 ? -10.773 -8.824 11.976 1.00 89.94 102 GLU A C 1
ATOM 803 O O . GLU A 1 102 ? -10.152 -9.846 12.261 1.00 89.94 102 GLU A O 1
ATOM 808 N N . GLY A 1 103 ? -10.386 -8.016 10.982 1.00 88.38 103 GLY A N 1
ATOM 809 C CA . GLY A 1 103 ? -9.214 -8.264 10.140 1.00 88.38 103 GLY A CA 1
ATOM 810 C C . GLY A 1 103 ? -9.457 -9.216 8.966 1.00 88.38 103 GLY A C 1
ATOM 811 O O . GLY A 1 103 ? -8.500 -9.699 8.364 1.00 88.38 103 GLY A O 1
ATOM 812 N N . VAL A 1 104 ? -10.717 -9.503 8.616 1.00 89.50 104 VAL A N 1
ATOM 813 C CA . VAL A 1 104 ? -11.046 -10.344 7.453 1.00 89.50 104 VAL A CA 1
ATOM 814 C C . VAL A 1 104 ? -10.947 -9.515 6.174 1.00 89.50 104 VAL A C 1
ATOM 816 O O . VAL A 1 104 ? -11.632 -8.500 6.046 1.00 89.50 104 VAL A O 1
ATOM 819 N N . LEU A 1 105 ? -10.118 -9.947 5.219 1.00 87.88 105 LEU A N 1
ATOM 820 C CA . LEU A 1 105 ? -9.906 -9.232 3.959 1.00 87.88 105 LEU A CA 1
ATOM 821 C C . LEU A 1 105 ? -11.133 -9.291 3.039 1.00 87.88 105 LEU A C 1
ATOM 823 O O . LEU A 1 105 ? -11.733 -10.343 2.826 1.00 87.88 105 LEU A O 1
ATOM 827 N N . GLN A 1 106 ? -11.469 -8.153 2.439 1.00 88.88 106 GLN A N 1
ATOM 828 C CA . GLN A 1 106 ? -12.548 -7.997 1.469 1.00 88.88 106 GLN A CA 1
ATOM 829 C C . GLN A 1 106 ? -11.953 -8.001 0.056 1.00 88.88 106 GLN A C 1
ATOM 831 O O . GLN A 1 106 ? -11.690 -6.962 -0.544 1.00 88.88 106 GLN A O 1
ATOM 836 N N . LEU A 1 107 ? -11.715 -9.201 -0.482 1.00 76.69 107 LEU A N 1
ATOM 837 C CA . LEU A 1 107 ? -10.954 -9.411 -1.726 1.00 76.69 107 LEU A CA 1
ATOM 838 C C . LEU A 1 107 ? -11.562 -8.748 -2.977 1.00 76.69 107 LEU A C 1
ATOM 840 O O . LEU A 1 107 ? -10.851 -8.500 -3.951 1.00 76.69 107 LEU A O 1
ATOM 844 N N . GLY A 1 108 ? -12.861 -8.435 -2.954 1.00 77.44 108 GLY A N 1
ATOM 845 C CA . GLY A 1 108 ? -13.536 -7.688 -4.021 1.00 77.44 108 GLY A CA 1
ATOM 846 C C . GLY A 1 108 ? -13.090 -6.227 -4.148 1.00 77.44 108 GLY A C 1
ATOM 847 O O . GLY A 1 108 ? -13.362 -5.607 -5.171 1.00 77.44 108 GLY A O 1
ATOM 848 N N . GLU A 1 109 ? -12.387 -5.691 -3.147 1.00 78.75 109 GLU A N 1
ATOM 849 C CA . GLU A 1 109 ? -12.000 -4.276 -3.054 1.00 78.75 109 GLU A CA 1
ATOM 850 C C . GLU A 1 109 ? -10.474 -4.068 -3.100 1.00 78.75 109 GLU A C 1
ATOM 852 O O . GLU A 1 109 ? -9.960 -3.025 -2.700 1.00 78.75 109 GLU A O 1
ATOM 857 N N . ILE A 1 110 ? -9.722 -5.057 -3.596 1.00 84.94 110 ILE A N 1
ATOM 858 C CA . ILE A 1 110 ? -8.272 -4.924 -3.778 1.00 84.94 110 ILE A CA 1
ATOM 859 C C . ILE A 1 110 ? -7.979 -3.987 -4.953 1.00 84.94 110 ILE A C 1
ATOM 861 O O . ILE A 1 110 ? -8.393 -4.238 -6.087 1.00 84.94 110 ILE A O 1
ATOM 865 N N . SER A 1 111 ? -7.177 -2.958 -4.695 1.00 88.19 111 SER A N 1
ATOM 866 C CA . SER A 1 111 ? -6.610 -2.074 -5.709 1.00 88.19 111 SER A CA 1
ATOM 867 C C . SER A 1 111 ? -5.093 -2.225 -5.733 1.00 88.19 111 SER A C 1
ATOM 869 O O . SER A 1 111 ? -4.427 -2.097 -4.710 1.00 88.19 111 SER A O 1
ATOM 871 N N . VAL A 1 112 ? -4.525 -2.494 -6.909 1.00 87.75 112 VAL A N 1
ATOM 872 C CA . VAL A 1 112 ? -3.076 -2.676 -7.084 1.00 87.75 112 VAL A CA 1
ATOM 873 C C . VAL A 1 112 ? -2.550 -1.629 -8.046 1.00 87.75 112 VAL A C 1
ATOM 875 O O . VAL A 1 112 ? -3.086 -1.430 -9.136 1.00 87.75 112 VAL A O 1
ATOM 878 N N . SER A 1 113 ? -1.468 -0.974 -7.641 1.00 86.12 113 SER A N 1
ATOM 879 C CA . SER A 1 113 ? -0.719 -0.062 -8.486 1.00 86.12 113 SER A CA 1
ATOM 880 C C . SER A 1 113 ? -0.123 -0.822 -9.671 1.00 86.12 113 SER A C 1
ATOM 882 O O . SER A 1 113 ? 0.607 -1.801 -9.503 1.00 86.12 113 SER A O 1
ATOM 884 N N . THR A 1 114 ? -0.388 -0.353 -10.890 1.00 87.50 114 THR A N 1
ATOM 885 C CA . THR A 1 114 ? 0.201 -0.947 -12.098 1.00 87.50 114 THR A CA 1
ATOM 886 C C . THR A 1 114 ? 1.703 -0.682 -12.185 1.00 87.50 114 THR A C 1
ATOM 888 O O . THR A 1 114 ? 2.393 -1.380 -12.919 1.00 87.50 114 THR A O 1
ATOM 891 N N . VAL A 1 115 ? 2.235 0.315 -11.465 1.00 86.25 115 VAL A N 1
ATOM 892 C CA . VAL A 1 115 ? 3.639 0.734 -11.598 1.00 86.25 115 VAL A CA 1
ATOM 893 C C . VAL A 1 115 ? 4.632 -0.277 -11.030 1.00 86.25 115 VAL A C 1
ATOM 895 O O . VAL A 1 115 ? 5.495 -0.704 -11.794 1.00 86.25 115 VAL A O 1
ATOM 898 N N . PRO A 1 116 ? 4.537 -0.733 -9.766 1.00 85.94 116 PRO A N 1
ATOM 899 C CA . PRO A 1 116 ? 5.423 -1.779 -9.261 1.00 85.94 116 PRO A CA 1
ATOM 900 C C . PRO A 1 116 ? 5.372 -3.053 -10.113 1.00 85.94 116 PRO A C 1
ATOM 902 O O . PRO A 1 116 ? 6.409 -3.66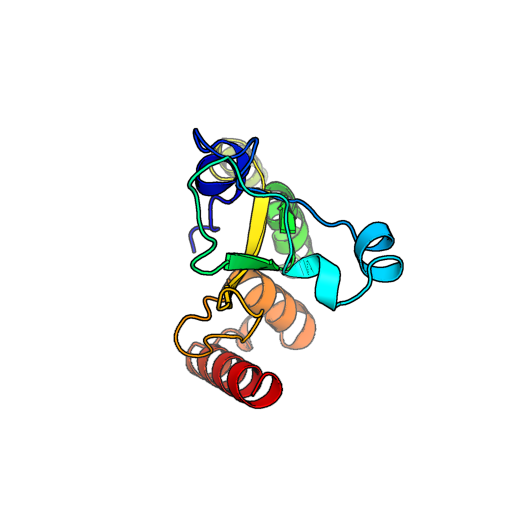3 -10.375 1.00 85.94 116 PRO A O 1
ATOM 905 N N . TRP A 1 117 ? 4.184 -3.420 -10.610 1.00 88.69 117 TRP A N 1
ATOM 906 C CA . TRP A 1 117 ? 4.028 -4.534 -11.545 1.00 88.69 117 TRP A CA 1
ATOM 907 C C . TRP A 1 117 ? 4.762 -4.285 -12.869 1.00 88.69 117 TRP A C 1
ATOM 909 O O . TRP A 1 117 ? 5.517 -5.148 -13.319 1.00 88.69 117 TRP A O 1
ATOM 919 N N . ALA A 1 118 ? 4.578 -3.111 -13.477 1.00 88.56 118 ALA A N 1
ATOM 920 C CA .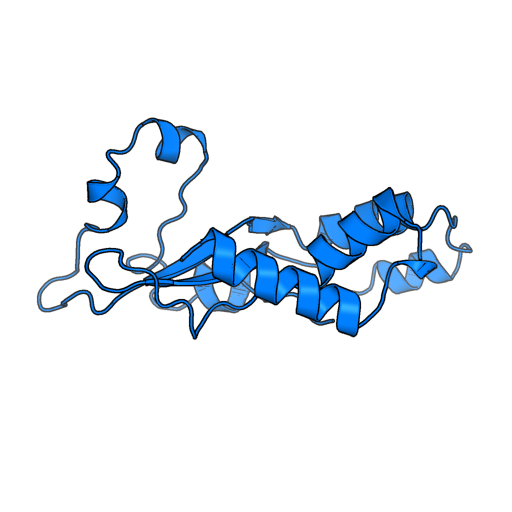 ALA A 1 118 ? 5.200 -2.759 -14.747 1.00 88.56 118 ALA A CA 1
ATOM 921 C C . ALA A 1 118 ? 6.727 -2.739 -14.620 1.00 88.56 118 ALA A C 1
ATOM 923 O O . ALA A 1 118 ? 7.412 -3.389 -15.401 1.00 88.56 118 ALA A O 1
ATOM 924 N N . LEU A 1 119 ? 7.265 -2.089 -13.586 1.00 87.50 119 LEU A N 1
ATOM 925 C CA . LEU A 1 119 ? 8.705 -2.034 -13.325 1.00 87.50 119 LEU A CA 1
ATOM 926 C C . LEU A 1 119 ? 9.298 -3.433 -13.109 1.00 87.50 119 LEU A C 1
ATOM 928 O O . LEU A 1 119 ? 10.317 -3.778 -13.711 1.00 87.50 119 LEU A O 1
ATOM 932 N N . GLY A 1 120 ? 8.630 -4.275 -12.313 1.00 87.44 120 GLY A N 1
ATOM 933 C CA . GLY A 1 120 ? 9.034 -5.669 -12.125 1.00 87.44 120 GLY A CA 1
ATOM 934 C C . GLY A 1 120 ? 8.967 -6.491 -13.416 1.00 87.44 120 GLY A C 1
ATOM 935 O O . GLY A 1 120 ? 9.814 -7.355 -13.647 1.00 87.44 120 GLY A O 1
ATOM 936 N N . THR A 1 121 ? 7.992 -6.205 -14.279 1.00 89.75 121 THR A N 1
ATOM 937 C CA . THR A 1 121 ? 7.818 -6.870 -15.574 1.00 89.75 121 THR A CA 1
ATOM 938 C C . THR A 1 121 ? 8.907 -6.466 -16.557 1.00 89.75 121 THR A C 1
ATOM 940 O O . THR A 1 121 ? 9.556 -7.352 -17.111 1.00 89.75 121 THR A O 1
ATOM 943 N N . ILE A 1 122 ? 9.183 -5.167 -16.718 1.00 88.81 122 ILE A N 1
ATOM 944 C CA . ILE A 1 122 ? 10.257 -4.680 -17.595 1.00 88.81 122 ILE A CA 1
ATOM 945 C C . ILE A 1 122 ? 11.604 -5.236 -17.130 1.00 88.81 122 ILE A C 1
ATOM 947 O O . ILE A 1 122 ? 12.355 -5.769 -17.941 1.00 88.81 122 ILE A O 1
ATOM 951 N N . SER A 1 123 ? 11.880 -5.211 -15.823 1.00 84.81 123 SER A N 1
ATOM 952 C CA . SER A 1 123 ? 13.132 -5.742 -15.270 1.00 84.81 123 SER A CA 1
ATOM 953 C C . SER A 1 123 ? 13.358 -7.231 -15.589 1.00 84.81 123 SER A C 1
ATOM 955 O O . SER A 1 123 ? 14.505 -7.668 -15.654 1.00 84.81 123 SER A O 1
ATOM 957 N N . ARG A 1 124 ? 12.292 -8.017 -15.803 1.00 86.56 124 ARG A N 1
ATOM 958 C CA . ARG A 1 124 ? 12.371 -9.467 -16.069 1.00 86.56 124 ARG A CA 1
ATOM 959 C C . ARG A 1 124 ? 12.198 -9.852 -17.537 1.00 86.56 124 ARG A C 1
ATOM 961 O O . ARG A 1 124 ? 12.740 -10.867 -17.959 1.00 86.56 124 ARG A O 1
ATOM 968 N N . ARG A 1 125 ? 11.373 -9.115 -18.281 1.00 86.69 125 ARG A N 1
ATOM 969 C CA . ARG A 1 125 ? 10.896 -9.473 -19.631 1.00 86.69 125 ARG A CA 1
ATOM 970 C C . ARG A 1 125 ? 11.127 -8.367 -20.666 1.00 86.69 125 ARG A C 1
ATOM 972 O O . ARG A 1 125 ? 10.799 -8.557 -21.833 1.00 86.69 125 ARG A O 1
ATOM 979 N N . GLY A 1 126 ? 11.686 -7.230 -20.254 1.00 84.38 126 GLY A N 1
ATOM 980 C CA . GLY A 1 126 ? 11.785 -6.025 -21.070 1.00 84.38 126 GLY A CA 1
ATOM 981 C C . GLY A 1 126 ? 10.427 -5.361 -21.309 1.00 84.38 126 GLY A C 1
ATOM 982 O O . GLY A 1 126 ? 9.384 -5.834 -20.853 1.00 84.38 126 GLY A O 1
ATOM 983 N N . LEU A 1 127 ? 10.442 -4.259 -22.060 1.00 86.75 127 LEU A N 1
ATOM 984 C CA . LEU A 1 127 ? 9.242 -3.479 -22.395 1.00 86.75 127 LEU A CA 1
ATOM 985 C C . LEU A 1 127 ? 8.152 -4.308 -23.089 1.00 86.75 127 LEU A C 1
ATOM 987 O O . LEU A 1 127 ? 6.972 -4.072 -22.865 1.00 86.75 127 LEU A O 1
ATOM 991 N N . GLN A 1 128 ? 8.540 -5.323 -23.865 1.00 85.75 128 GLN A N 1
ATOM 992 C CA . GLN A 1 128 ? 7.613 -6.217 -24.573 1.00 85.75 128 GLN A CA 1
ATOM 993 C C . GLN A 1 128 ? 6.751 -7.074 -23.632 1.00 85.75 128 GLN A C 1
ATOM 995 O O . GLN A 1 128 ? 5.773 -7.674 -24.064 1.00 85.75 128 GLN A O 1
ATOM 1000 N N . GLY A 1 129 ? 7.115 -7.166 -22.348 1.00 83.38 129 GLY A N 1
ATOM 1001 C CA . GLY A 1 129 ? 6.304 -7.841 -21.337 1.00 83.38 129 GLY A CA 1
ATOM 1002 C C . GLY A 1 129 ? 5.132 -7.005 -20.820 1.00 83.38 129 GLY A C 1
ATOM 1003 O O . GLY A 1 129 ? 4.292 -7.550 -20.106 1.00 83.38 129 GLY A O 1
ATOM 1004 N N . LEU A 1 130 ? 5.084 -5.705 -21.135 1.00 88.88 130 LEU A N 1
ATOM 1005 C CA . LEU A 1 130 ? 4.006 -4.816 -20.718 1.00 88.88 130 LEU A CA 1
ATOM 1006 C C . LEU A 1 130 ? 2.784 -5.010 -21.606 1.00 88.88 130 LEU A C 1
ATOM 1008 O O . LEU A 1 130 ? 2.657 -4.410 -22.669 1.00 88.88 130 LEU A O 1
ATOM 1012 N N . ASP A 1 131 ? 1.875 -5.837 -21.121 1.00 91.69 131 ASP A N 1
ATOM 1013 C CA . ASP A 1 131 ? 0.618 -6.134 -21.780 1.00 91.69 131 ASP A CA 1
ATOM 1014 C C . ASP A 1 131 ? -0.539 -6.078 -20.772 1.00 91.69 131 ASP A C 1
ATOM 1016 O O . ASP A 1 131 ? -0.380 -6.410 -19.591 1.00 91.69 131 ASP A O 1
ATOM 1020 N N . PHE A 1 132 ? -1.704 -5.618 -21.230 1.00 88.69 132 PHE A N 1
ATOM 1021 C CA . PHE A 1 132 ? -2.868 -5.450 -20.364 1.00 88.69 132 PHE A CA 1
ATOM 1022 C C . PHE A 1 132 ? -3.407 -6.798 -19.876 1.00 88.69 132 PHE A C 1
ATOM 1024 O O . PHE A 1 132 ? -3.699 -6.937 -18.685 1.00 88.69 132 PHE A O 1
ATOM 1031 N N . ASP A 1 133 ? -3.458 -7.808 -20.746 1.00 92.00 133 ASP A N 1
ATOM 1032 C CA . ASP A 1 133 ? -3.916 -9.147 -20.371 1.00 92.00 133 ASP A CA 1
ATOM 1033 C C . ASP A 1 133 ? -2.930 -9.788 -19.385 1.00 92.00 133 ASP A C 1
ATOM 1035 O O . ASP A 1 133 ? -3.336 -10.426 -18.411 1.00 92.00 133 ASP A O 1
ATOM 1039 N N . ALA A 1 134 ? -1.625 -9.548 -19.557 1.00 90.50 134 ALA A N 1
ATOM 1040 C CA . ALA A 1 134 ? -0.601 -9.969 -18.603 1.00 90.50 134 ALA A CA 1
ATOM 1041 C C . ALA A 1 134 ? -0.768 -9.313 -17.219 1.00 90.50 134 ALA A C 1
ATOM 1043 O O . ALA A 1 134 ? -0.576 -9.983 -16.194 1.00 90.50 134 ALA A O 1
ATOM 1044 N N . PHE A 1 135 ? -1.147 -8.032 -17.158 1.00 90.69 135 PHE A N 1
ATOM 1045 C CA . PHE A 1 135 ? -1.468 -7.365 -15.893 1.00 90.69 135 PHE A CA 1
ATOM 1046 C C . PHE A 1 135 ? -2.709 -7.978 -15.246 1.00 90.69 135 PHE A C 1
ATOM 1048 O O . PHE A 1 135 ? -2.662 -8.359 -14.075 1.00 90.69 135 PHE A O 1
ATOM 1055 N N . GLN A 1 136 ? -3.795 -8.140 -16.008 1.00 90.69 136 GLN A N 1
ATOM 1056 C CA . GLN A 1 136 ? -5.027 -8.742 -15.500 1.00 90.69 136 GLN A CA 1
ATOM 1057 C C . GLN A 1 136 ? -4.797 -10.168 -14.992 1.00 90.69 136 GLN A C 1
ATOM 1059 O O . GLN A 1 136 ? -5.230 -10.504 -13.892 1.00 90.69 136 GLN A O 1
ATOM 1064 N N . ALA A 1 137 ? -4.049 -10.990 -15.731 1.00 91.19 137 ALA A N 1
ATOM 1065 C CA . ALA A 1 137 ? -3.691 -12.338 -15.305 1.00 91.19 137 ALA A CA 1
ATOM 1066 C C . ALA A 1 137 ? -2.888 -12.340 -13.994 1.00 91.19 137 ALA A C 1
ATOM 1068 O O . ALA A 1 137 ? -3.115 -13.190 -13.131 1.00 91.19 137 ALA A O 1
ATOM 1069 N N . SER A 1 138 ? -1.975 -11.376 -13.827 1.00 89.81 138 SER A N 1
ATOM 1070 C CA . SER A 1 138 ? -1.193 -11.209 -12.595 1.00 89.81 138 SER A CA 1
ATOM 1071 C C . SER A 1 138 ? -2.078 -10.795 -11.414 1.00 89.81 138 SER A C 1
ATOM 1073 O O . SER A 1 138 ? -1.913 -11.317 -10.312 1.00 89.81 138 SER A O 1
ATOM 1075 N N . LEU A 1 139 ? -3.044 -9.900 -11.640 1.00 87.94 139 LEU A N 1
ATOM 1076 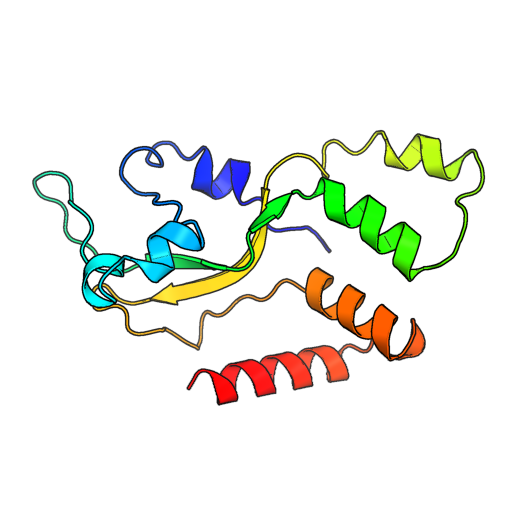C CA . LEU A 1 139 ? -3.999 -9.463 -10.622 1.00 87.94 139 LEU A CA 1
ATOM 1077 C C . LEU A 1 139 ? -4.941 -10.599 -10.196 1.00 87.94 139 LEU A C 1
ATOM 1079 O O . LEU A 1 139 ? -5.184 -10.784 -9.007 1.00 87.94 139 LEU A O 1
ATOM 1083 N N . GLU A 1 140 ? -5.442 -11.390 -11.144 1.00 89.12 140 GLU A N 1
ATOM 1084 C CA . GLU A 1 140 ? -6.287 -12.551 -10.846 1.00 89.12 140 GLU A CA 1
ATOM 1085 C C . GLU A 1 140 ? -5.511 -13.664 -10.129 1.00 89.12 140 GLU A C 1
ATOM 1087 O O . GLU A 1 140 ? -6.054 -14.323 -9.244 1.00 89.12 140 GLU A O 1
ATOM 1092 N N . ALA A 1 141 ? -4.232 -13.863 -10.461 1.00 88.94 141 ALA A N 1
ATOM 1093 C CA . ALA A 1 141 ? -3.365 -14.759 -9.700 1.00 88.94 141 ALA A CA 1
ATOM 1094 C C . ALA A 1 141 ? -3.196 -14.276 -8.253 1.00 88.94 141 ALA A C 1
ATOM 1096 O O . ALA A 1 141 ? -3.436 -15.055 -7.336 1.00 88.94 141 ALA A O 1
ATOM 1097 N N . LEU A 1 142 ? -2.902 -12.986 -8.052 1.00 84.88 142 LEU A N 1
ATOM 1098 C CA . LEU A 1 142 ? -2.795 -12.401 -6.716 1.00 84.88 142 LEU A CA 1
ATOM 1099 C C . LEU A 1 142 ? -4.071 -12.627 -5.899 1.00 84.88 142 LEU A C 1
ATOM 1101 O O . LEU A 1 142 ? -3.978 -13.113 -4.780 1.00 84.88 142 LEU A O 1
ATOM 1105 N N . LYS A 1 143 ? -5.253 -12.329 -6.461 1.00 83.94 143 LYS A N 1
ATOM 1106 C CA . LYS A 1 143 ? -6.546 -12.528 -5.780 1.00 83.94 143 LYS A CA 1
ATOM 1107 C C . LYS A 1 143 ? -6.780 -13.976 -5.346 1.00 83.94 143 LYS A C 1
ATOM 1109 O O . LYS A 1 143 ? -7.396 -14.184 -4.308 1.00 83.94 143 LYS A O 1
ATOM 1114 N N . ARG A 1 144 ? -6.318 -14.958 -6.129 1.00 85.62 144 ARG A N 1
ATOM 1115 C CA . ARG A 1 144 ? -6.403 -16.382 -5.764 1.00 85.62 144 ARG A CA 1
ATOM 1116 C C . ARG A 1 144 ? -5.436 -16.758 -4.647 1.00 85.62 144 ARG A C 1
ATOM 1118 O O . ARG A 1 144 ? -5.812 -17.554 -3.802 1.00 85.62 144 ARG A O 1
ATOM 1125 N N . ASP A 1 145 ? -4.228 -16.205 -4.649 1.00 83.25 145 ASP A N 1
ATOM 1126 C CA . ASP A 1 145 ? -3.195 -16.539 -3.660 1.00 83.25 145 ASP A CA 1
ATOM 1127 C C . ASP A 1 145 ? -3.485 -15.942 -2.273 1.00 83.25 145 ASP A C 1
ATOM 1129 O O . ASP A 1 145 ? -2.967 -16.429 -1.269 1.00 83.25 145 ASP A O 1
ATOM 1133 N N . VAL A 1 146 ? -4.298 -14.880 -2.213 1.00 74.19 146 VAL A N 1
ATOM 1134 C CA . VAL A 1 146 ? -4.723 -14.237 -0.956 1.00 74.19 146 VAL A CA 1
ATOM 1135 C C . VAL A 1 146 ? -6.111 -14.680 -0.464 1.00 74.19 146 VAL A C 1
ATOM 1137 O O . VAL A 1 146 ? -6.574 -14.159 0.552 1.00 74.19 146 VAL A O 1
ATOM 1140 N N . ALA A 1 147 ? -6.774 -15.592 -1.184 1.00 61.12 147 ALA A N 1
ATOM 1141 C CA . ALA A 1 147 ? -8.055 -16.204 -0.813 1.00 61.12 147 ALA A CA 1
ATOM 1142 C C . ALA A 1 147 ? -7.861 -17.475 0.020 1.00 61.12 147 ALA A C 1
ATOM 1144 O O . ALA A 1 147 ? -8.660 -17.665 0.965 1.00 61.12 147 ALA A O 1
#

Sequence (147 aa):
FIPYDLQGQVLESKDADWSVRQLSRDQLERLDPKDLWSPPLPFGRRLSGFDVYLGIFDKAQLADITQRVLAETPSGDESLEQDERAELEGLTCAASLRASAEGVLQLGEISVSTVPWALGTISRRGLQGLDFDAFQASLEALKRDVA

Secondary structure (DSSP, 8-state):
-----HIIIIITSTTHHHH-----HHHHTTS-HHHHS-----TT----EEEEEEEEEETHHHHHHHHHHH-PPPPTTHHHHHTT-GGG-SEEEEEEEEEETT--EEEEEEEE-HHHHHHHHHHHH-GGG--HHHHHHHHHHHHHHT-

pLDDT: mean 83.79, std 12.13, range [47.0, 94.81]